Prote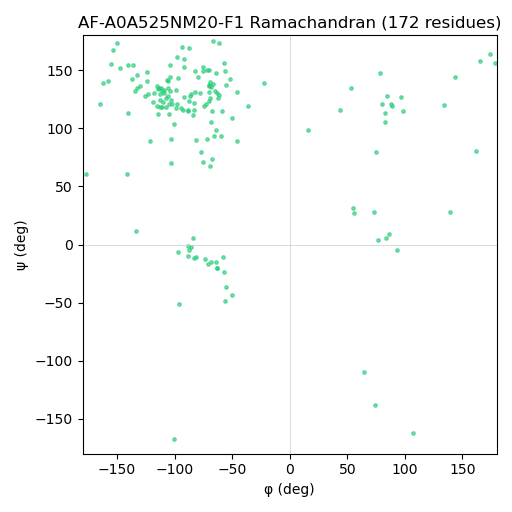in AF-A0A525NM20-F1 (afdb_monomer)

Foldseek 3Di:
DFKKKKWKADPVGDIDIDIHDPPDAEAEAEDDAPIEMEIQDDPQQWDWWFDDPQWIWTQGPVGHIYIYPNQQPPDHHHYWYWYAAQQKIWTWDWDDDPDRTTDTDTHDIDGDDPPDPCNVRYDNHGRPDPPPPPDDPPDDDDDDPPDDDDDDDDDDDDDDDDDDDDDDDDDDDD

Radius of gyration: 29.16 Å; Cα contacts (8 Å, |Δi|>4): 298; chains: 1; bounding box: 98×43×46 Å

Sequence (174 aa):
METIDFVVRDQAGALQRGTVLDGVEGQIIQAQSGQEISLNLRQTDFLSQQRAGSDLLLTLADGRVITIENYFNQSGTPNRLFISSDGYLNEVAFVEADGDNLFAQYGPTEQWGKWSPSDDLIYLGRSDAIMPPGGAITGGDDEVSMLAAPLLGGMVGGGGAATVAAAAAVGGGC

Secondary structure (DSSP, 8-state):
---EEEEEE-TT--EEEEEE-TT-SSEEEE--TT-EEEEE--GGGEEEEEEETTEEEEEETTS-EEEEETTT-SSSSPPEEEEEETTEEEEEEEEE-STTEEEEEE---EE--TT-TTGGG--SS-------TT----------------------------------------

pLDDT: mean 71.49, std 19.54, range [33.94, 93.94]

Solvent-accessible surface area (backbone atoms only — not comparable to full-atom values): 10822 Å² total; per-residue (Å²): 136,73,42,34,40,35,38,40,32,44,83,88,67,52,77,46,74,52,68,48,61,72,93,56,83,62,46,77,43,87,46,60,72,36,24,42,37,20,34,56,42,54,80,81,45,54,63,48,38,34,54,57,89,42,22,37,38,37,32,31,65,87,70,48,39,41,34,31,38,42,36,60,33,97,66,78,50,59,43,45,43,34,32,5,45,73,34,32,29,26,43,50,45,76,42,86,46,81,78,53,33,37,44,80,41,74,47,75,73,45,65,78,50,103,79,47,91,61,51,91,51,45,30,71,52,77,53,77,79,81,72,73,94,75,82,70,85,77,82,77,76,93,74,80,82,79,73,88,80,88,73,92,76,83,86,84,81,81,87,79,90,78,90,84,88,85,80,91,80,90,82,83,88,134

Structure (mmCIF, N/CA/C/O backbone):
data_AF-A0A525NM20-F1
#
_entry.id   AF-A0A525NM20-F1
#
loop_
_atom_site.group_PDB
_atom_site.id
_atom_site.type_symbol
_atom_site.label_atom_id
_atom_site.label_alt_id
_atom_site.label_comp_id
_atom_site.label_asym_id
_atom_site.label_entity_id
_atom_site.label_seq_id
_atom_site.pdbx_PDB_ins_code
_atom_site.Cartn_x
_atom_site.Cartn_y
_atom_site.Cartn_z
_atom_site.occupancy
_atom_site.B_iso_or_equiv
_atom_site.auth_seq_id
_atom_site.auth_comp_id
_atom_site.auth_asym_id
_atom_site.auth_atom_id
_atom_site.pdbx_PDB_model_num
ATOM 1 N N . MET A 1 1 ? 7.801 -12.274 16.071 1.00 57.19 1 MET A N 1
ATOM 2 C CA . MET A 1 1 ? 6.905 -11.932 14.949 1.00 57.19 1 MET A CA 1
ATOM 3 C C . MET A 1 1 ? 7.740 -11.226 13.895 1.00 57.19 1 MET A C 1
ATOM 5 O O . MET A 1 1 ? 8.882 -10.887 14.188 1.00 57.19 1 MET A O 1
ATOM 9 N N . GLU A 1 2 ? 7.239 -11.129 12.668 1.00 70.31 2 GLU A N 1
ATOM 10 C CA . GLU A 1 2 ? 8.025 -10.713 11.503 1.00 70.31 2 GLU A CA 1
ATOM 11 C C . GLU A 1 2 ? 7.785 -9.229 11.190 1.00 70.31 2 GLU A C 1
ATOM 13 O O . GLU A 1 2 ? 6.647 -8.744 11.183 1.00 70.31 2 GLU A O 1
ATOM 18 N N . THR A 1 3 ? 8.873 -8.503 10.960 1.00 80.44 3 THR A N 1
ATOM 19 C CA . THR A 1 3 ? 8.872 -7.161 10.369 1.00 80.44 3 THR A CA 1
ATOM 20 C C . THR A 1 3 ? 8.176 -7.178 9.010 1.00 80.44 3 THR A C 1
ATOM 22 O O . THR A 1 3 ? 8.201 -8.194 8.329 1.00 80.44 3 THR A O 1
ATOM 25 N N . ILE A 1 4 ? 7.538 -6.082 8.601 1.00 85.06 4 ILE A N 1
ATOM 26 C CA . ILE A 1 4 ? 6.959 -5.980 7.249 1.00 85.06 4 ILE A CA 1
ATOM 27 C C . ILE A 1 4 ? 7.769 -4.970 6.466 1.00 85.06 4 ILE A C 1
ATOM 29 O O . ILE A 1 4 ? 7.792 -3.799 6.832 1.00 85.06 4 ILE A O 1
ATOM 33 N N . ASP A 1 5 ? 8.394 -5.389 5.380 1.00 88.12 5 ASP A N 1
ATOM 34 C CA . ASP A 1 5 ? 9.031 -4.446 4.472 1.00 88.12 5 ASP A CA 1
ATOM 35 C C . ASP A 1 5 ? 8.000 -3.785 3.555 1.00 88.12 5 ASP A C 1
ATOM 37 O O . ASP A 1 5 ? 7.021 -4.401 3.126 1.00 88.12 5 ASP A O 1
ATOM 41 N N . PHE A 1 6 ? 8.221 -2.510 3.258 1.00 89.62 6 PHE A N 1
ATOM 42 C CA . PHE A 1 6 ? 7.438 -1.773 2.281 1.00 89.62 6 PHE A CA 1
ATOM 43 C C . PHE A 1 6 ? 8.326 -0.922 1.384 1.00 89.62 6 PHE A C 1
ATOM 45 O O . PHE A 1 6 ? 9.431 -0.506 1.752 1.00 89.62 6 PHE A O 1
ATOM 52 N N . VAL A 1 7 ? 7.819 -0.647 0.190 1.00 89.44 7 VAL A N 1
ATOM 53 C CA . VAL A 1 7 ? 8.435 0.259 -0.768 1.00 89.44 7 VAL A CA 1
ATOM 54 C C . VAL A 1 7 ? 7.379 1.207 -1.312 1.00 89.44 7 VAL A C 1
ATOM 56 O O . VAL A 1 7 ? 6.270 0.804 -1.650 1.00 89.44 7 VAL A O 1
ATOM 59 N N . VAL A 1 8 ? 7.730 2.483 -1.376 1.00 90.19 8 VAL A N 1
ATOM 60 C CA . VAL A 1 8 ? 6.952 3.534 -2.020 1.00 90.19 8 VAL A CA 1
ATOM 61 C C . VAL A 1 8 ? 7.746 4.001 -3.223 1.00 90.19 8 VAL A C 1
ATOM 63 O O . VAL A 1 8 ? 8.911 4.381 -3.101 1.00 90.19 8 VAL A O 1
ATOM 66 N N . ARG A 1 9 ? 7.120 3.954 -4.391 1.00 88.50 9 ARG A N 1
ATOM 67 C CA . ARG A 1 9 ? 7.681 4.442 -5.640 1.00 88.50 9 ARG A CA 1
ATOM 68 C C . ARG A 1 9 ? 6.928 5.681 -6.089 1.00 88.50 9 ARG A C 1
ATOM 70 O O . ARG A 1 9 ? 5.697 5.689 -6.129 1.00 88.50 9 ARG A O 1
ATOM 77 N N . ASP A 1 10 ? 7.671 6.717 -6.455 1.00 86.56 10 ASP A N 1
ATOM 78 C CA . ASP A 1 10 ? 7.092 7.902 -7.075 1.00 86.56 10 ASP A CA 1
ATOM 79 C C . ASP A 1 10 ? 6.969 7.781 -8.605 1.00 86.56 10 ASP A C 1
ATOM 81 O O . ASP A 1 10 ? 7.525 6.891 -9.252 1.00 86.56 10 ASP A O 1
ATOM 85 N N . GLN A 1 11 ? 6.253 8.732 -9.201 1.00 79.69 11 GLN A N 1
ATOM 86 C CA . GLN A 1 11 ? 6.069 8.827 -10.652 1.00 79.69 11 GLN A CA 1
ATOM 87 C C . GLN A 1 11 ? 7.373 9.064 -11.443 1.00 79.69 11 GLN A C 1
ATOM 89 O O . GLN A 1 11 ? 7.411 8.810 -12.646 1.00 79.69 11 GLN A O 1
ATOM 94 N N . ALA A 1 12 ? 8.431 9.559 -10.792 1.00 82.81 12 ALA A N 1
ATOM 95 C CA . ALA A 1 12 ? 9.755 9.749 -11.382 1.00 82.81 12 ALA A CA 1
ATOM 96 C C . ALA A 1 12 ? 10.633 8.484 -11.272 1.00 82.81 12 ALA A C 1
ATOM 98 O O . ALA A 1 12 ? 11.728 8.448 -11.834 1.00 82.81 12 ALA A O 1
ATOM 99 N N . GLY A 1 13 ? 10.150 7.437 -10.592 1.00 78.31 13 GLY A N 1
ATOM 100 C CA . GLY A 1 13 ? 10.860 6.185 -10.357 1.00 78.31 13 GLY A CA 1
ATOM 101 C C . GLY A 1 13 ? 11.767 6.186 -9.127 1.00 78.31 13 GLY A C 1
ATOM 102 O O . GLY A 1 13 ? 12.526 5.235 -8.955 1.00 78.31 13 GLY A O 1
ATOM 103 N N . ALA A 1 14 ? 11.714 7.207 -8.269 1.00 82.56 14 ALA A N 1
ATOM 104 C CA . ALA A 1 14 ? 12.430 7.184 -7.002 1.00 82.56 14 ALA A CA 1
ATOM 105 C C . ALA A 1 14 ? 11.777 6.178 -6.047 1.00 82.56 14 ALA A C 1
ATOM 107 O O . ALA A 1 14 ? 10.552 6.118 -5.929 1.00 82.56 14 ALA A O 1
ATOM 108 N N . LEU A 1 15 ? 12.611 5.399 -5.357 1.00 86.62 15 LEU A N 1
ATOM 109 C CA . LEU A 1 15 ? 12.183 4.363 -4.422 1.00 86.62 15 LEU A CA 1
ATOM 110 C C . LEU A 1 15 ? 12.493 4.789 -2.989 1.00 86.62 15 LEU A C 1
ATOM 112 O O . LEU A 1 15 ? 13.626 5.141 -2.662 1.00 86.62 15 LEU A O 1
ATOM 116 N N . GLN A 1 16 ? 11.500 4.680 -2.119 1.00 85.94 16 GLN A N 1
ATOM 117 C CA . GLN A 1 16 ? 11.634 4.828 -0.677 1.00 85.94 16 GLN A CA 1
ATOM 118 C C . GLN A 1 16 ? 11.301 3.490 -0.035 1.00 85.94 16 GLN A C 1
ATOM 120 O O . GLN A 1 16 ? 10.198 2.982 -0.198 1.00 85.94 16 GLN A O 1
ATOM 125 N N . ARG A 1 17 ? 12.258 2.897 0.676 1.00 86.25 17 ARG A N 1
ATOM 126 C CA . ARG A 1 17 ? 12.066 1.621 1.372 1.00 86.25 17 ARG A CA 1
ATOM 127 C C . ARG A 1 17 ? 11.971 1.870 2.865 1.00 86.25 17 ARG A C 1
ATOM 129 O O . ARG A 1 17 ? 12.695 2.710 3.399 1.00 86.25 17 ARG A O 1
ATOM 136 N N . GLY A 1 18 ? 11.102 1.128 3.527 1.00 84.75 18 GLY A N 1
ATOM 137 C CA . GLY A 1 18 ? 10.969 1.159 4.971 1.00 84.75 18 GLY A CA 1
ATOM 138 C C . GLY A 1 18 ? 10.519 -0.186 5.509 1.00 84.75 18 GLY A C 1
ATOM 139 O O . GLY A 1 18 ? 10.197 -1.103 4.756 1.00 84.75 18 GLY A O 1
ATOM 140 N N . THR A 1 19 ? 10.499 -0.284 6.831 1.00 84.62 19 THR A N 1
ATOM 141 C CA . THR A 1 19 ? 10.103 -1.502 7.528 1.00 84.62 19 THR A CA 1
ATOM 142 C C . THR A 1 19 ? 9.144 -1.135 8.651 1.00 84.62 19 THR A C 1
ATOM 144 O O . THR A 1 19 ? 9.401 -0.220 9.434 1.00 84.62 19 THR A O 1
ATOM 147 N N . VAL A 1 20 ? 8.031 -1.855 8.731 1.00 81.19 20 VAL A N 1
ATOM 148 C CA . VAL A 1 20 ? 7.076 -1.809 9.834 1.00 81.19 20 VAL A CA 1
ATOM 149 C C . VAL A 1 20 ? 7.574 -2.745 10.924 1.00 81.19 20 VAL A C 1
ATOM 151 O O . VAL A 1 20 ? 7.608 -3.969 10.747 1.00 81.19 20 VAL A O 1
ATOM 154 N N . LEU A 1 21 ? 7.983 -2.159 12.046 1.00 76.19 21 LEU A N 1
ATOM 155 C CA . LEU A 1 21 ? 8.498 -2.897 13.193 1.00 76.19 21 LEU A CA 1
ATOM 156 C C . LEU A 1 21 ? 7.368 -3.576 13.974 1.00 76.19 21 LEU A C 1
ATOM 158 O O . LEU A 1 21 ? 6.235 -3.097 14.037 1.00 76.19 21 LEU A O 1
ATOM 162 N N . ASP A 1 22 ? 7.700 -4.712 14.576 1.00 67.69 22 ASP A N 1
ATOM 163 C CA . ASP A 1 22 ? 6.821 -5.415 15.506 1.00 67.69 22 ASP A CA 1
ATOM 164 C C . ASP A 1 22 ? 6.672 -4.618 16.815 1.00 67.69 22 ASP A C 1
ATOM 166 O O . ASP A 1 22 ? 7.639 -4.037 17.309 1.00 67.69 22 ASP A O 1
ATOM 170 N N . GLY A 1 23 ? 5.460 -4.572 17.376 1.00 64.00 23 GLY A N 1
ATOM 171 C CA . GLY A 1 23 ? 5.175 -3.864 18.632 1.00 64.00 23 GLY A CA 1
ATOM 172 C C . GLY A 1 23 ? 5.072 -2.333 18.543 1.00 64.00 23 GLY A C 1
ATOM 173 O O . GLY A 1 23 ? 4.885 -1.688 19.574 1.00 64.00 23 GLY A O 1
ATOM 174 N N . VAL A 1 24 ? 5.165 -1.742 17.347 1.00 64.00 24 VAL A N 1
ATOM 175 C CA . VAL A 1 24 ? 4.836 -0.325 17.127 1.00 64.00 24 VAL A CA 1
ATOM 176 C C . VAL A 1 24 ? 3.345 -0.210 16.817 1.00 64.00 24 VAL A C 1
ATOM 178 O O . VAL A 1 24 ? 2.868 -0.711 15.798 1.00 64.00 24 VAL A O 1
ATOM 181 N N . GLU A 1 25 ? 2.599 0.442 17.706 1.00 62.91 25 GLU A N 1
ATOM 182 C CA . GLU A 1 25 ? 1.190 0.757 17.471 1.00 62.91 25 GLU A CA 1
ATOM 183 C C . GLU A 1 25 ? 1.080 1.904 16.457 1.00 62.91 25 GLU A C 1
ATOM 185 O O . GLU A 1 25 ? 1.567 3.004 16.705 1.00 62.91 25 GLU A O 1
ATOM 190 N N . GLY A 1 26 ? 0.426 1.646 15.321 1.00 65.81 26 GLY A N 1
ATOM 191 C CA . GLY A 1 26 ? 0.117 2.669 14.319 1.00 65.81 26 GLY A CA 1
ATOM 192 C C . GLY A 1 26 ? 1.324 3.095 13.484 1.00 65.81 26 GLY A C 1
ATOM 193 O O . GLY A 1 26 ? 1.904 4.158 13.699 1.00 65.81 26 GLY A O 1
ATOM 194 N N . GLN A 1 27 ? 1.677 2.290 12.481 1.00 84.06 27 GLN A N 1
ATOM 195 C CA . GLN A 1 27 ? 2.678 2.685 11.492 1.00 84.06 27 GLN A CA 1
ATOM 196 C C . GLN A 1 27 ? 2.061 3.650 10.483 1.00 84.06 27 GLN A C 1
ATOM 198 O O . GLN A 1 27 ? 1.032 3.342 9.887 1.00 84.06 27 GLN A O 1
ATOM 203 N N . ILE A 1 28 ? 2.732 4.772 10.235 1.00 88.31 28 ILE A N 1
ATOM 204 C CA . ILE A 1 28 ? 2.310 5.760 9.243 1.00 88.31 28 ILE A CA 1
ATOM 205 C C . ILE A 1 28 ? 3.216 5.668 8.012 1.00 88.31 28 ILE A C 1
ATOM 207 O O . ILE A 1 28 ? 4.442 5.722 8.124 1.00 88.31 28 ILE A O 1
ATOM 211 N N . ILE A 1 29 ? 2.604 5.533 6.837 1.00 87.94 29 ILE A N 1
ATOM 212 C CA . ILE A 1 29 ? 3.250 5.633 5.528 1.00 87.94 29 ILE A CA 1
ATOM 213 C C . ILE A 1 29 ? 2.705 6.893 4.860 1.00 87.94 29 ILE A C 1
ATOM 215 O O . ILE A 1 29 ? 1.505 7.001 4.616 1.00 87.94 29 ILE A O 1
ATOM 219 N N . GLN A 1 30 ? 3.581 7.849 4.565 1.00 87.12 30 GLN A N 1
ATOM 220 C CA . GLN A 1 30 ? 3.176 9.083 3.898 1.00 87.12 30 GLN A CA 1
ATOM 221 C C . GLN A 1 30 ? 3.110 8.858 2.392 1.00 87.12 30 GLN A C 1
ATOM 223 O O . GLN A 1 30 ? 4.145 8.604 1.777 1.00 87.12 30 GLN A O 1
ATOM 228 N N . ALA A 1 31 ? 1.916 8.967 1.804 1.00 85.88 31 ALA A N 1
ATOM 229 C CA . ALA A 1 31 ? 1.749 8.896 0.359 1.00 85.88 31 ALA A CA 1
ATOM 230 C C . ALA A 1 31 ? 1.510 10.287 -0.254 1.00 85.88 31 ALA A C 1
ATOM 232 O O . ALA A 1 31 ? 0.668 11.078 0.176 1.00 85.88 31 ALA A O 1
ATOM 233 N N . GLN A 1 32 ? 2.253 10.581 -1.312 1.00 84.88 32 GLN A N 1
ATOM 234 C CA . GLN A 1 32 ? 2.054 11.721 -2.204 1.00 84.88 32 GLN A CA 1
ATOM 235 C C . GLN A 1 32 ? 1.198 11.294 -3.404 1.00 84.88 32 GLN A C 1
ATOM 237 O O . GLN A 1 32 ? 0.948 10.110 -3.590 1.00 84.88 32 GLN A O 1
ATOM 242 N N . SER A 1 33 ? 0.738 12.239 -4.228 1.00 85.25 33 SER A N 1
ATOM 243 C CA . SER A 1 33 ? -0.141 11.910 -5.360 1.00 85.25 33 SER A CA 1
ATOM 244 C C . SER A 1 33 ? 0.561 11.107 -6.460 1.00 85.25 33 SER A C 1
ATOM 246 O O . SER A 1 33 ? 1.663 11.453 -6.894 1.00 85.25 33 SER A O 1
ATOM 248 N N . GLY A 1 34 ? -0.124 10.066 -6.944 1.00 83.56 34 GLY A N 1
ATOM 249 C CA . GLY A 1 34 ? 0.327 9.207 -8.037 1.00 83.56 34 GLY A CA 1
ATOM 250 C C . GLY A 1 34 ? 1.458 8.254 -7.656 1.00 83.56 34 GLY A C 1
ATOM 251 O O . GLY A 1 34 ? 2.273 7.924 -8.514 1.00 83.56 34 GLY A O 1
ATOM 252 N N . GLN A 1 35 ? 1.542 7.857 -6.386 1.00 89.50 35 GLN A N 1
ATOM 253 C CA . GLN A 1 35 ? 2.541 6.909 -5.904 1.00 89.50 35 GLN A CA 1
ATOM 254 C C . GLN A 1 35 ? 2.042 5.464 -5.934 1.00 89.50 35 GLN A C 1
ATOM 256 O O . GLN A 1 35 ? 0.847 5.177 -5.805 1.00 89.50 35 GLN A O 1
ATOM 261 N N . GLU A 1 36 ? 2.998 4.552 -6.064 1.00 90.19 36 GLU A N 1
ATOM 262 C CA . GLU A 1 36 ? 2.794 3.111 -5.983 1.00 90.19 36 GLU A CA 1
ATOM 263 C C . GLU A 1 36 ? 3.389 2.615 -4.665 1.00 90.19 36 GLU A C 1
ATOM 265 O O . GLU A 1 36 ? 4.585 2.764 -4.419 1.00 90.19 36 GLU A O 1
ATOM 270 N N . ILE A 1 37 ? 2.555 2.047 -3.796 1.00 91.38 37 ILE A N 1
ATOM 271 C CA . ILE A 1 37 ? 2.976 1.490 -2.509 1.00 91.38 37 ILE A CA 1
ATOM 272 C C . ILE A 1 37 ? 2.903 -0.026 -2.603 1.00 91.38 37 ILE A C 1
ATOM 274 O O . ILE A 1 37 ? 1.844 -0.555 -2.919 1.00 91.38 37 ILE A O 1
ATOM 278 N N . SER A 1 38 ? 3.990 -0.727 -2.296 1.00 91.12 38 SER A N 1
ATOM 279 C CA . SER A 1 38 ? 4.015 -2.186 -2.202 1.00 91.12 38 SER A CA 1
ATOM 280 C C . SER A 1 38 ? 4.377 -2.630 -0.791 1.00 91.12 38 SER A C 1
ATOM 282 O O . SER A 1 38 ? 5.345 -2.138 -0.209 1.00 91.12 38 SER A O 1
ATOM 284 N N . LEU A 1 39 ? 3.583 -3.546 -0.240 1.00 90.94 39 LEU A N 1
ATOM 285 C CA . LEU A 1 39 ? 3.775 -4.127 1.088 1.00 90.94 39 LEU A CA 1
ATOM 286 C C . LEU A 1 39 ? 4.158 -5.603 0.952 1.00 90.94 39 LEU A C 1
ATOM 288 O O . LEU A 1 39 ? 3.494 -6.336 0.214 1.00 90.94 39 LEU A O 1
ATOM 292 N N . ASN A 1 40 ? 5.170 -6.056 1.698 1.00 89.94 40 ASN A N 1
ATOM 293 C CA . ASN A 1 40 ? 5.546 -7.470 1.766 1.00 89.94 40 ASN A CA 1
ATOM 294 C C . ASN A 1 40 ? 4.552 -8.264 2.628 1.00 89.94 40 ASN A C 1
ATOM 296 O O . ASN A 1 40 ? 4.836 -8.618 3.773 1.00 89.94 40 ASN A O 1
ATOM 300 N N . LEU A 1 41 ? 3.343 -8.457 2.104 1.00 89.25 41 LEU A N 1
ATOM 301 C CA . LEU A 1 41 ? 2.206 -9.063 2.789 1.00 89.25 41 LEU A CA 1
ATOM 302 C C . LEU A 1 41 ? 1.433 -9.982 1.847 1.00 89.25 41 LEU A C 1
ATOM 304 O O . LEU A 1 41 ? 1.390 -9.776 0.633 1.00 89.25 41 LEU A O 1
ATOM 308 N N . ARG A 1 42 ? 0.744 -10.967 2.424 1.00 88.44 42 ARG A N 1
ATOM 309 C CA . ARG A 1 42 ? -0.203 -11.829 1.714 1.00 88.44 42 ARG A CA 1
ATOM 310 C C . ARG A 1 42 ? -1.629 -11.335 1.913 1.00 88.44 42 ARG A C 1
ATOM 312 O O . ARG A 1 42 ? -1.951 -10.661 2.885 1.00 88.44 42 ARG A O 1
ATOM 319 N N . GLN A 1 43 ? -2.528 -11.771 1.031 1.00 87.19 43 GLN A N 1
ATOM 320 C CA . GLN A 1 43 ? -3.968 -11.493 1.148 1.00 87.19 43 GLN A CA 1
ATOM 321 C C . GLN A 1 43 ? -4.537 -11.942 2.503 1.00 87.19 43 GLN A C 1
ATOM 323 O O . GLN A 1 43 ? -5.379 -11.265 3.080 1.00 87.19 43 GLN A O 1
ATOM 328 N N . THR A 1 44 ? -4.040 -13.063 3.034 1.00 87.44 44 THR A N 1
ATOM 329 C CA . THR A 1 44 ? -4.465 -13.630 4.322 1.00 87.44 44 THR A CA 1
ATOM 330 C C . THR A 1 44 ? -4.019 -12.825 5.536 1.00 87.44 44 THR A C 1
ATOM 332 O O . THR A 1 44 ? -4.556 -13.039 6.619 1.00 87.44 44 THR A O 1
ATOM 335 N N . ASP A 1 45 ? -3.039 -11.934 5.375 1.00 88.88 45 ASP A N 1
ATOM 336 C CA . ASP A 1 45 ? -2.513 -11.124 6.475 1.00 88.88 45 ASP A CA 1
ATOM 337 C C . ASP A 1 45 ? -3.375 -9.879 6.720 1.00 88.88 45 ASP A C 1
ATOM 339 O O . ASP A 1 45 ? -3.233 -9.222 7.748 1.00 88.88 45 ASP A O 1
ATOM 343 N N . PHE A 1 46 ? -4.303 -9.567 5.812 1.00 88.12 46 PHE A N 1
ATOM 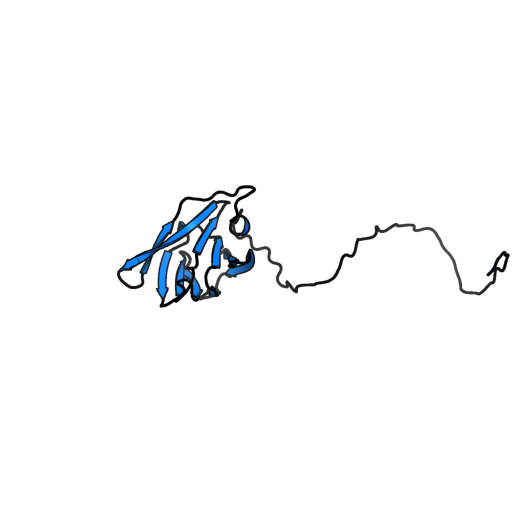344 C CA . PHE A 1 46 ? -5.249 -8.472 5.970 1.00 88.12 46 PHE A CA 1
ATOM 345 C C . PHE A 1 46 ? -6.497 -8.915 6.733 1.00 88.12 46 PHE A C 1
ATOM 347 O O . PHE A 1 46 ? -7.174 -9.865 6.347 1.00 88.12 46 PHE A O 1
ATOM 354 N N . LEU A 1 47 ? -6.836 -8.172 7.787 1.00 90.75 47 LEU A N 1
ATOM 355 C CA . LEU A 1 47 ? -8.047 -8.386 8.575 1.00 90.75 47 LEU A CA 1
ATOM 356 C C . LEU A 1 47 ? -9.190 -7.476 8.121 1.00 90.75 47 LEU A C 1
ATOM 358 O O . LEU A 1 47 ? -10.296 -7.949 7.872 1.00 90.75 47 LEU A O 1
ATOM 362 N N . SER A 1 48 ? -8.932 -6.172 8.013 1.00 91.31 48 SER A N 1
ATOM 363 C CA . SER A 1 48 ? -9.928 -5.185 7.588 1.00 91.31 48 SER A CA 1
ATOM 364 C C . SER A 1 48 ? -9.277 -3.956 6.974 1.00 91.31 48 SER A C 1
ATOM 366 O O . SER A 1 48 ? -8.123 -3.640 7.267 1.00 91.31 48 SER A O 1
ATOM 368 N N . GLN A 1 49 ? -10.022 -3.255 6.122 1.00 93.62 49 GLN A N 1
ATOM 369 C CA . GLN A 1 49 ? -9.589 -2.002 5.514 1.00 93.62 49 GLN A CA 1
ATOM 370 C C . GLN A 1 49 ? -10.682 -0.959 5.692 1.00 93.62 49 GLN A C 1
ATOM 372 O O . GLN A 1 49 ? -11.864 -1.254 5.513 1.00 93.62 49 GLN A O 1
ATOM 377 N N . GLN A 1 50 ? -10.283 0.254 6.056 1.00 93.94 50 GLN A N 1
ATOM 378 C CA . GLN A 1 50 ? -11.203 1.350 6.311 1.00 93.94 50 GLN A CA 1
ATOM 379 C C . GLN A 1 50 ? -10.665 2.636 5.696 1.00 93.94 50 GLN A C 1
ATOM 381 O O . GLN A 1 50 ? -9.464 2.911 5.728 1.00 93.94 50 GLN A O 1
ATOM 386 N N . ARG A 1 51 ? -11.566 3.450 5.162 1.00 92.38 51 ARG A N 1
ATOM 387 C CA . ARG A 1 51 ? -11.268 4.815 4.755 1.00 92.38 51 ARG A CA 1
ATOM 388 C C . ARG A 1 51 ? -11.418 5.749 5.953 1.00 92.38 51 ARG A C 1
ATOM 390 O O . ARG A 1 51 ? -12.444 5.744 6.619 1.00 92.38 51 ARG A O 1
ATOM 397 N N . ALA A 1 52 ? -10.420 6.583 6.219 1.00 91.31 52 ALA A N 1
ATOM 398 C CA . ALA A 1 52 ? -10.527 7.672 7.188 1.00 91.31 52 ALA A CA 1
ATOM 399 C C . ALA A 1 52 ? -10.247 8.998 6.475 1.00 91.31 52 ALA A C 1
ATOM 401 O O . ALA A 1 52 ? -9.109 9.443 6.359 1.00 91.31 52 ALA A O 1
ATOM 402 N N . GLY A 1 53 ? -11.294 9.620 5.927 1.00 90.19 53 GLY A N 1
ATOM 403 C CA . GLY A 1 53 ? -11.146 10.834 5.120 1.00 90.19 53 GLY A CA 1
ATOM 404 C C . GLY A 1 53 ? -10.355 10.587 3.827 1.00 90.19 53 GLY A C 1
ATOM 405 O O . GLY A 1 53 ? -10.862 9.957 2.892 1.00 90.19 53 GLY A O 1
ATOM 406 N N . SER A 1 54 ? -9.133 11.124 3.753 1.00 89.75 54 SER A N 1
ATOM 407 C CA . SER A 1 54 ? -8.179 10.909 2.649 1.00 89.75 54 SER A CA 1
ATOM 408 C C . SER A 1 54 ? -7.273 9.695 2.846 1.00 89.75 54 SER A C 1
ATOM 410 O O . SER A 1 54 ? -6.563 9.311 1.914 1.00 89.75 54 SER A O 1
ATOM 412 N N . ASP A 1 55 ? -7.298 9.098 4.033 1.00 92.25 55 ASP A N 1
ATOM 413 C CA . ASP A 1 55 ? -6.310 8.121 4.466 1.00 92.25 55 ASP A CA 1
ATOM 414 C C . ASP A 1 55 ? -6.890 6.709 4.395 1.00 92.25 55 ASP A C 1
ATOM 416 O O . ASP A 1 55 ? -8.107 6.501 4.474 1.00 92.25 55 ASP A O 1
ATOM 420 N N . LEU A 1 56 ? -6.006 5.731 4.237 1.00 92.31 56 LEU A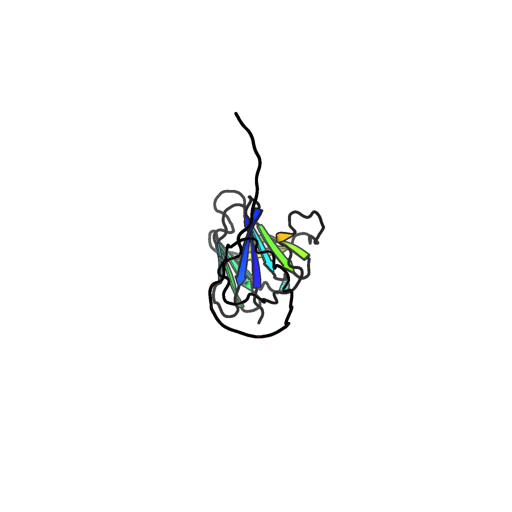 N 1
ATOM 421 C CA . LEU A 1 56 ? -6.348 4.315 4.231 1.00 92.31 56 LEU A CA 1
ATOM 422 C C . LEU A 1 56 ? -5.798 3.661 5.494 1.00 92.31 56 LEU A C 1
ATOM 424 O O . LEU A 1 56 ? -4.594 3.689 5.735 1.00 92.31 56 LEU A O 1
ATOM 428 N N . LEU A 1 57 ? -6.677 3.046 6.278 1.00 93.00 57 LEU A N 1
ATOM 429 C CA . LEU A 1 57 ? -6.313 2.262 7.451 1.00 93.00 57 LEU A CA 1
ATOM 430 C C . LEU A 1 57 ? -6.406 0.782 7.094 1.00 93.00 57 LEU A C 1
ATOM 432 O O . LEU A 1 57 ? -7.452 0.296 6.665 1.00 93.00 57 LEU A O 1
ATOM 436 N N . LEU A 1 58 ? -5.306 0.069 7.296 1.00 92.38 58 LEU A N 1
ATOM 437 C CA . LEU A 1 58 ? -5.176 -1.363 7.068 1.00 92.38 58 LEU A CA 1
ATOM 438 C C . LEU A 1 58 ? -4.950 -2.038 8.415 1.00 92.38 58 LEU A C 1
ATOM 440 O O . LEU A 1 58 ? -3.905 -1.862 9.038 1.00 92.38 58 LEU A O 1
ATOM 444 N N . THR A 1 59 ? -5.926 -2.815 8.865 1.00 91.69 59 THR A N 1
ATOM 445 C CA . THR A 1 59 ? -5.775 -3.676 10.036 1.00 91.69 59 THR A CA 1
ATOM 446 C C . THR A 1 59 ? -5.302 -5.041 9.572 1.00 91.69 59 THR A C 1
ATOM 448 O O . THR A 1 59 ? -5.914 -5.659 8.695 1.00 91.69 59 THR A O 1
ATOM 451 N N . LEU A 1 60 ? -4.216 -5.514 10.164 1.00 89.88 60 LEU A N 1
ATOM 452 C CA . LEU A 1 60 ? -3.638 -6.816 9.878 1.00 89.88 60 LEU A CA 1
ATOM 453 C C . LEU A 1 60 ? -4.194 -7.886 10.823 1.00 89.88 60 LEU A C 1
ATOM 455 O O . LEU A 1 60 ? -4.693 -7.592 11.910 1.00 89.88 60 LEU A O 1
ATOM 459 N N . ALA A 1 61 ? -4.089 -9.149 10.415 1.00 89.00 61 ALA A N 1
ATOM 460 C CA . ALA A 1 61 ? -4.545 -10.306 11.185 1.00 89.00 61 ALA A CA 1
ATOM 461 C C . ALA A 1 61 ? -3.791 -10.487 12.515 1.00 89.00 61 ALA A C 1
ATOM 463 O O . ALA A 1 61 ? -4.296 -11.141 13.426 1.00 89.00 61 ALA A O 1
ATOM 464 N N . ASP A 1 62 ? -2.605 -9.891 12.642 1.00 83.31 62 ASP A N 1
ATOM 465 C CA . ASP A 1 62 ? -1.814 -9.864 13.875 1.00 83.31 62 ASP A CA 1
ATOM 466 C C . ASP A 1 62 ? -2.193 -8.719 14.836 1.00 83.31 62 ASP A C 1
ATOM 468 O O . ASP A 1 62 ? -1.652 -8.641 15.938 1.00 83.31 62 ASP A O 1
ATOM 472 N N . GLY A 1 63 ? -3.141 -7.858 14.449 1.00 86.06 63 GLY A N 1
ATOM 473 C CA . GLY A 1 63 ? -3.626 -6.732 15.245 1.00 86.06 63 GLY A CA 1
ATOM 474 C C . GLY A 1 63 ? -2.915 -5.403 14.984 1.00 86.06 63 GLY A C 1
ATOM 475 O O . GLY A 1 63 ? -3.344 -4.383 15.524 1.00 86.06 63 GLY A O 1
ATOM 476 N N . ARG A 1 64 ? -1.869 -5.364 14.148 1.00 86.19 64 ARG A N 1
ATOM 477 C CA . ARG A 1 64 ? -1.227 -4.102 13.756 1.00 86.19 64 ARG A CA 1
ATOM 478 C C . ARG A 1 64 ? -2.134 -3.280 12.847 1.00 86.19 64 ARG A C 1
ATOM 480 O O . ARG A 1 64 ? -2.914 -3.815 12.059 1.00 86.19 64 ARG A O 1
ATOM 487 N N . VAL A 1 65 ? -1.981 -1.961 12.929 1.00 90.00 65 VAL A N 1
ATOM 488 C CA . VAL A 1 65 ? -2.657 -1.006 12.047 1.00 90.00 65 VAL A CA 1
ATOM 489 C C . VAL A 1 65 ? -1.607 -0.225 11.269 1.00 90.00 65 VAL A C 1
ATOM 491 O O . VAL A 1 65 ? -0.730 0.407 11.862 1.00 90.00 65 VAL A O 1
ATOM 494 N N . ILE A 1 66 ? -1.701 -0.288 9.943 1.00 90.69 66 ILE A N 1
ATOM 495 C CA . ILE A 1 66 ? -0.910 0.517 9.013 1.00 90.69 66 ILE A CA 1
ATOM 496 C C . ILE A 1 66 ? -1.823 1.610 8.464 1.00 90.69 66 ILE A C 1
ATOM 498 O O . ILE A 1 66 ? -2.845 1.319 7.845 1.00 90.69 66 ILE A O 1
ATOM 502 N N . THR A 1 67 ? -1.440 2.861 8.672 1.00 92.75 67 THR A N 1
ATOM 503 C CA . THR A 1 67 ? -2.117 4.034 8.122 1.00 92.75 67 THR A CA 1
ATOM 504 C C . THR A 1 67 ? -1.315 4.552 6.940 1.00 92.75 67 THR A C 1
ATOM 506 O O . THR A 1 67 ? -0.151 4.920 7.087 1.00 92.75 67 THR A O 1
ATOM 509 N N . ILE A 1 68 ? -1.938 4.605 5.767 1.00 92.19 68 ILE A N 1
ATOM 510 C CA . ILE A 1 68 ? -1.378 5.258 4.588 1.00 92.19 68 ILE A CA 1
ATOM 511 C C . ILE A 1 68 ? -2.047 6.625 4.458 1.00 92.19 68 ILE A C 1
ATOM 513 O O . ILE A 1 68 ? -3.213 6.728 4.061 1.00 92.19 68 ILE A O 1
ATOM 517 N N . GLU A 1 69 ? -1.309 7.668 4.828 1.00 91.62 69 GLU A N 1
ATOM 518 C CA . GLU A 1 69 ? -1.784 9.048 4.754 1.00 91.62 69 GLU A CA 1
ATOM 519 C C . GLU A 1 69 ? -1.968 9.463 3.301 1.00 91.62 69 GLU A C 1
ATOM 521 O O . GLU A 1 69 ? -1.135 9.159 2.445 1.00 91.62 69 GLU A O 1
ATOM 526 N N . ASN A 1 70 ? -3.060 10.179 3.032 1.00 89.75 70 ASN A N 1
ATOM 527 C CA . ASN A 1 70 ? -3.386 10.722 1.719 1.00 89.75 70 ASN A CA 1
ATOM 528 C C . ASN A 1 70 ? -3.432 9.650 0.601 1.00 89.75 70 ASN A C 1
ATOM 530 O O . ASN A 1 70 ? -3.240 9.939 -0.580 1.00 89.75 70 ASN A O 1
ATOM 534 N N . TYR A 1 71 ? -3.740 8.395 0.950 1.00 89.94 71 TYR A N 1
ATOM 535 C CA . TYR A 1 71 ? -3.869 7.300 -0.014 1.00 89.94 71 TYR A CA 1
ATOM 536 C C . TYR A 1 71 ? -4.898 7.601 -1.111 1.00 89.94 71 TYR A C 1
ATOM 538 O O . TYR A 1 71 ? -4.611 7.458 -2.299 1.00 89.94 71 TYR A O 1
ATOM 546 N N . PHE A 1 72 ? -6.089 8.062 -0.726 1.00 87.44 72 PHE A N 1
ATOM 547 C CA . PHE A 1 72 ? -7.173 8.284 -1.679 1.00 87.44 72 PHE A CA 1
ATOM 548 C C . PHE A 1 72 ? -6.968 9.516 -2.555 1.00 87.44 72 PHE A C 1
ATOM 550 O O . PHE A 1 72 ? -7.685 9.625 -3.540 1.00 87.44 72 PHE A O 1
ATOM 557 N N . ASN A 1 73 ? -6.009 10.394 -2.218 1.00 82.12 73 ASN A N 1
ATOM 558 C CA . ASN A 1 73 ? -5.754 11.703 -2.829 1.00 82.12 73 ASN A CA 1
ATOM 559 C C . ASN A 1 73 ? -7.033 12.524 -3.082 1.00 82.12 73 ASN A C 1
ATOM 561 O O . ASN A 1 73 ? -7.845 12.225 -3.949 1.00 82.12 73 ASN A O 1
ATOM 565 N N . GLN A 1 74 ? -7.194 13.667 -2.416 1.00 68.38 74 GLN A N 1
ATOM 566 C CA . GLN A 1 74 ? -8.342 14.546 -2.705 1.00 68.38 74 GLN A CA 1
ATOM 567 C C . GLN A 1 74 ? -8.293 15.207 -4.097 1.00 68.38 74 GLN A C 1
ATOM 569 O O . GLN A 1 74 ? -9.307 15.730 -4.558 1.00 68.38 74 GLN A O 1
ATOM 574 N N . SER A 1 75 ? -7.138 15.194 -4.771 1.00 67.12 75 SER A N 1
ATOM 575 C CA . SER A 1 75 ? -6.950 15.720 -6.126 1.00 67.12 75 SER A CA 1
ATOM 576 C C . SER A 1 75 ? -5.718 15.090 -6.788 1.00 67.12 75 SER A C 1
ATOM 578 O O . SER A 1 75 ? -4.695 14.921 -6.128 1.00 67.12 75 SER A O 1
ATOM 580 N N . GLY A 1 76 ? -5.798 14.776 -8.086 1.00 69.00 76 GLY A N 1
ATOM 581 C CA . GLY A 1 76 ? -4.695 14.206 -8.873 1.00 69.00 76 GLY A CA 1
ATOM 582 C C . GLY A 1 76 ? -4.864 12.723 -9.216 1.00 69.00 76 GLY A C 1
ATOM 583 O O . GLY A 1 76 ? -5.970 12.185 -9.184 1.00 69.00 76 GLY A O 1
ATOM 584 N N . THR A 1 77 ? -3.761 12.071 -9.588 1.00 73.38 77 THR A N 1
ATOM 585 C CA . THR A 1 77 ? -3.732 10.630 -9.881 1.00 73.38 77 THR A CA 1
ATOM 586 C C . THR A 1 77 ? -3.905 9.844 -8.574 1.00 73.38 77 THR A C 1
ATOM 588 O O . THR A 1 77 ? -3.215 10.162 -7.597 1.00 73.38 77 THR A O 1
ATOM 591 N N . PRO A 1 78 ? -4.804 8.841 -8.515 1.00 75.69 78 PRO A N 1
ATOM 592 C CA . PRO A 1 78 ? -4.971 8.016 -7.322 1.00 75.69 78 PRO A CA 1
ATOM 593 C C . PRO A 1 78 ? -3.696 7.221 -7.031 1.00 75.69 78 PRO A C 1
ATOM 595 O O . PRO A 1 78 ? -2.976 6.833 -7.953 1.00 75.69 78 PRO A O 1
ATOM 598 N N . ASN A 1 79 ? -3.420 6.981 -5.749 1.00 88.31 79 ASN A N 1
ATOM 599 C CA . ASN A 1 79 ? -2.334 6.084 -5.369 1.00 88.31 79 ASN A CA 1
ATOM 600 C C . ASN A 1 79 ? -2.752 4.637 -5.600 1.00 88.31 79 ASN A C 1
ATOM 602 O O . ASN A 1 79 ? -3.936 4.299 -5.548 1.00 88.31 79 ASN A O 1
ATOM 606 N N . ARG A 1 80 ? -1.765 3.783 -5.847 1.00 90.19 80 ARG A N 1
ATOM 607 C CA . ARG A 1 80 ? -1.974 2.353 -6.077 1.00 90.19 80 ARG A CA 1
ATOM 608 C C . ARG A 1 80 ? -1.347 1.578 -4.935 1.00 90.19 80 ARG A C 1
ATOM 610 O O . ARG A 1 80 ? -0.230 1.885 -4.520 1.00 90.19 80 ARG A O 1
ATOM 617 N N . LEU A 1 81 ? -2.082 0.599 -4.417 1.00 90.88 81 LEU A N 1
ATOM 618 C CA . LEU A 1 81 ? -1.567 -0.317 -3.408 1.00 90.88 81 LEU A CA 1
ATOM 619 C C . LEU A 1 81 ? -1.294 -1.661 -4.065 1.00 90.88 81 LEU A C 1
ATOM 621 O O . LEU A 1 81 ? -2.133 -2.193 -4.785 1.00 90.88 81 LEU A O 1
ATOM 625 N N . PHE A 1 82 ? -0.142 -2.222 -3.754 1.00 91.00 82 PHE A N 1
ATOM 626 C CA . PHE A 1 82 ? 0.260 -3.550 -4.140 1.00 91.00 82 PHE A CA 1
ATOM 627 C C . PHE A 1 82 ? 0.620 -4.350 -2.902 1.00 91.00 82 PHE A C 1
ATOM 629 O O . PHE A 1 82 ? 1.112 -3.830 -1.898 1.00 91.00 82 PHE A O 1
ATOM 636 N N . ILE A 1 83 ? 0.374 -5.643 -2.999 1.00 89.94 83 ILE A N 1
ATOM 637 C CA . ILE A 1 83 ? 0.890 -6.620 -2.060 1.00 89.94 83 ILE A CA 1
ATOM 638 C C . ILE A 1 83 ? 1.833 -7.514 -2.838 1.00 89.94 83 ILE A C 1
ATOM 640 O O . ILE A 1 83 ? 1.528 -7.915 -3.967 1.00 89.94 83 ILE A O 1
ATOM 644 N N . SER A 1 84 ? 2.985 -7.813 -2.263 1.00 85.88 84 SER A N 1
ATOM 645 C CA . SER A 1 84 ? 3.853 -8.827 -2.828 1.00 85.88 84 SER A CA 1
ATOM 646 C C . SER A 1 84 ? 4.341 -9.804 -1.785 1.00 85.88 84 SER A C 1
ATOM 648 O O . SER A 1 84 ? 4.488 -9.500 -0.606 1.00 85.88 84 SER A O 1
ATOM 650 N N . SER A 1 85 ? 4.495 -11.041 -2.232 1.00 82.69 85 SER A N 1
ATOM 651 C CA . SER A 1 85 ? 4.980 -12.154 -1.431 1.00 82.69 85 SER A CA 1
ATOM 652 C C . SER A 1 85 ? 5.429 -13.263 -2.366 1.00 82.69 85 SER A C 1
ATOM 654 O O . SER A 1 85 ? 4.762 -13.552 -3.360 1.00 82.69 85 SER A O 1
ATOM 656 N N . ASP A 1 86 ? 6.549 -13.901 -2.033 1.00 77.44 86 ASP A N 1
ATOM 657 C CA . ASP A 1 86 ? 7.057 -15.084 -2.739 1.00 77.44 86 ASP A CA 1
ATOM 658 C C . ASP A 1 86 ? 7.249 -14.873 -4.262 1.00 77.44 86 ASP A C 1
ATOM 660 O O . ASP A 1 86 ? 7.090 -15.802 -5.055 1.00 77.44 86 ASP A O 1
ATOM 664 N N . GLY A 1 87 ? 7.580 -13.648 -4.689 1.00 74.31 87 GLY A N 1
ATOM 665 C CA . GLY A 1 87 ? 7.799 -13.288 -6.096 1.00 74.31 87 GLY A CA 1
ATOM 666 C C . GLY A 1 87 ? 6.534 -12.954 -6.895 1.00 74.31 87 GLY A C 1
ATOM 667 O O . GLY A 1 87 ? 6.614 -12.736 -8.108 1.00 74.31 87 GLY A O 1
ATOM 668 N N . TYR A 1 88 ? 5.381 -12.902 -6.230 1.00 78.81 88 TYR A N 1
ATOM 669 C CA . TYR A 1 88 ? 4.104 -12.502 -6.811 1.00 78.81 88 TYR A CA 1
ATOM 670 C C . TYR A 1 88 ? 3.738 -11.089 -6.382 1.00 78.81 88 TYR A C 1
ATOM 672 O O . TYR A 1 88 ? 3.995 -10.707 -5.242 1.00 78.81 88 TYR A O 1
ATOM 680 N N . LEU A 1 89 ? 3.116 -10.340 -7.286 1.00 83.62 89 LEU A N 1
ATOM 681 C CA . LEU A 1 89 ? 2.588 -9.003 -7.052 1.00 83.62 89 LEU A CA 1
ATOM 682 C C . LEU A 1 89 ? 1.098 -9.001 -7.379 1.00 83.62 89 LEU A C 1
ATOM 684 O O . LEU A 1 89 ? 0.687 -9.433 -8.455 1.00 83.62 89 LEU A O 1
ATOM 688 N N . ASN A 1 90 ? 0.280 -8.493 -6.470 1.00 86.94 90 ASN A N 1
ATOM 689 C CA . ASN A 1 90 ? -1.137 -8.273 -6.716 1.00 86.94 90 ASN A CA 1
ATOM 690 C C . ASN A 1 90 ? -1.468 -6.817 -6.419 1.00 86.94 90 ASN A C 1
ATOM 692 O O . ASN A 1 90 ? -1.186 -6.317 -5.331 1.00 86.94 90 ASN A O 1
ATOM 696 N N . GLU A 1 91 ? -2.106 -6.152 -7.376 1.00 88.50 91 GLU A N 1
ATOM 697 C CA . GLU A 1 91 ? -2.719 -4.853 -7.122 1.00 88.50 91 GLU A CA 1
ATOM 698 C C . GLU A 1 91 ? -3.940 -5.031 -6.217 1.00 88.50 91 GLU A C 1
ATOM 700 O O . GLU A 1 91 ? -4.740 -5.951 -6.403 1.00 88.50 91 GLU A O 1
ATOM 705 N N . VAL A 1 92 ? -4.077 -4.148 -5.235 1.00 90.31 92 VAL A N 1
ATOM 706 C CA . VAL A 1 92 ? -5.216 -4.092 -4.327 1.00 90.31 92 VAL A CA 1
ATOM 707 C C . VAL A 1 92 ? -6.082 -2.909 -4.731 1.00 90.31 92 VAL A C 1
ATOM 709 O O . VAL A 1 92 ? -5.689 -1.753 -4.582 1.00 90.31 92 VAL A O 1
ATOM 712 N N . ALA A 1 93 ? -7.273 -3.209 -5.234 1.00 88.81 93 ALA A N 1
ATOM 713 C CA . ALA A 1 93 ? -8.320 -2.231 -5.471 1.00 88.81 93 ALA A CA 1
ATOM 714 C C . ALA A 1 93 ? -9.293 -2.229 -4.289 1.00 88.81 93 ALA A C 1
ATOM 716 O O . ALA A 1 93 ? -9.604 -3.277 -3.729 1.00 88.81 93 ALA A O 1
ATOM 717 N N . PHE A 1 94 ? -9.807 -1.059 -3.922 1.00 89.38 94 PHE A N 1
ATOM 718 C CA . PHE A 1 94 ? -10.781 -0.929 -2.843 1.00 89.38 94 PHE A CA 1
ATOM 719 C C . PHE A 1 94 ? -12.153 -0.585 -3.397 1.00 89.38 94 PHE A C 1
ATOM 721 O O . PHE A 1 94 ? -12.290 0.322 -4.219 1.00 89.38 94 PHE A O 1
ATOM 728 N N . VAL A 1 95 ? -13.168 -1.299 -2.920 1.00 88.12 95 VAL A N 1
ATOM 729 C CA . VAL A 1 95 ? -14.572 -0.987 -3.188 1.00 88.12 95 VAL A CA 1
ATOM 730 C C . VAL A 1 95 ? -15.242 -0.589 -1.886 1.00 88.12 95 VAL A C 1
ATOM 732 O O . VAL A 1 95 ? -15.054 -1.248 -0.863 1.00 88.12 95 VAL A O 1
ATOM 735 N N . GLU A 1 96 ? -16.003 0.502 -1.927 1.00 86.56 96 GLU A N 1
ATOM 736 C CA . GLU A 1 96 ? -16.737 1.002 -0.767 1.00 86.56 96 GLU A CA 1
ATOM 737 C C . GLU A 1 96 ? -17.763 -0.042 -0.301 1.00 86.56 96 GLU A C 1
ATOM 739 O O . GLU A 1 96 ? -18.532 -0.589 -1.098 1.00 86.56 96 GLU A O 1
ATOM 744 N N . ALA A 1 97 ? -17.720 -0.350 0.994 1.00 86.69 97 ALA A N 1
ATOM 745 C CA . ALA A 1 97 ? -18.679 -1.199 1.683 1.00 86.69 97 ALA A CA 1
ATOM 746 C C . ALA A 1 97 ? -19.685 -0.331 2.459 1.00 86.69 97 ALA A C 1
ATOM 748 O O . ALA A 1 97 ? -19.754 0.884 2.286 1.00 86.69 97 ALA A O 1
ATOM 749 N N . ASP A 1 98 ? -20.470 -0.950 3.341 1.00 82.62 98 ASP A N 1
ATOM 750 C CA . ASP A 1 98 ? -21.297 -0.204 4.283 1.00 82.62 98 ASP A CA 1
ATOM 751 C C . ASP A 1 98 ? -20.433 0.650 5.232 1.00 82.62 98 ASP A C 1
ATOM 753 O O . ASP A 1 98 ? -19.543 0.148 5.925 1.00 82.62 98 ASP A O 1
ATOM 757 N N . GLY A 1 99 ? -20.737 1.949 5.292 1.00 85.06 99 GLY A N 1
ATOM 758 C CA . GLY A 1 99 ? -20.017 2.918 6.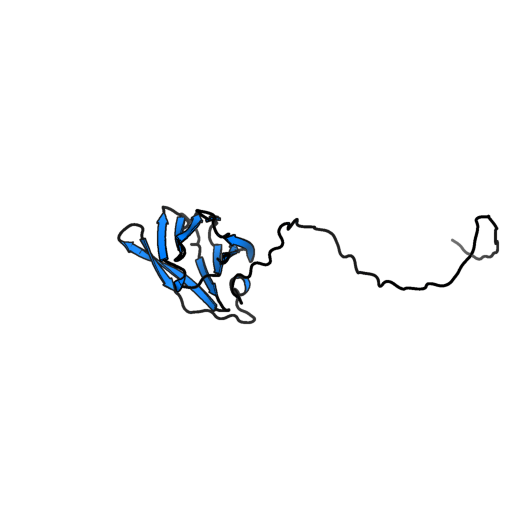118 1.00 85.06 99 GLY A CA 1
ATOM 759 C C . GLY A 1 99 ? -18.638 3.266 5.555 1.00 85.06 99 GLY A C 1
ATOM 760 O O . GLY A 1 99 ? -18.482 3.465 4.356 1.00 85.06 99 GLY A O 1
ATOM 761 N N . ASP A 1 100 ? -17.644 3.359 6.438 1.00 86.69 100 ASP A N 1
ATOM 762 C CA . ASP A 1 100 ? -16.254 3.676 6.080 1.00 86.69 100 ASP A CA 1
ATOM 763 C C . ASP A 1 100 ? -15.420 2.428 5.735 1.00 86.69 100 ASP A C 1
ATOM 765 O O . ASP A 1 100 ? -14.233 2.530 5.412 1.00 86.69 100 ASP A O 1
ATOM 769 N N . ASN A 1 101 ? -16.014 1.234 5.820 1.00 90.12 101 ASN A N 1
ATOM 770 C CA . ASN A 1 101 ? -15.323 -0.009 5.506 1.00 90.12 101 ASN A CA 1
ATOM 771 C C . ASN A 1 101 ? -15.079 -0.145 4.000 1.00 90.12 101 ASN A C 1
ATOM 773 O O . ASN A 1 101 ? -15.862 0.302 3.162 1.00 90.12 101 ASN A O 1
ATOM 777 N N . LEU A 1 102 ? -13.993 -0.829 3.660 1.00 91.38 102 LEU A N 1
ATOM 778 C CA . LEU A 1 102 ? -13.598 -1.112 2.291 1.00 91.38 102 LEU A CA 1
ATOM 779 C C . LEU A 1 102 ? -13.453 -2.617 2.109 1.00 91.38 102 LEU A C 1
ATOM 781 O O . LEU A 1 102 ? -12.914 -3.312 2.969 1.00 91.38 102 LEU A O 1
ATOM 785 N N . PHE A 1 103 ? -13.890 -3.111 0.957 1.00 88.19 103 PHE A N 1
ATOM 786 C CA . PHE A 1 103 ? -13.558 -4.453 0.507 1.00 88.19 103 PHE A CA 1
ATOM 787 C C . PHE A 1 103 ? -12.335 -4.395 -0.404 1.00 88.19 103 PHE A C 1
ATOM 789 O O . PHE A 1 103 ? -12.381 -3.784 -1.476 1.00 88.19 103 PHE A O 1
ATOM 796 N N . ALA A 1 104 ? -11.252 -5.051 0.012 1.00 89.19 104 ALA A N 1
ATOM 797 C CA . ALA A 1 104 ? -10.102 -5.297 -0.845 1.00 89.19 104 ALA A CA 1
ATOM 798 C C . ALA A 1 104 ? -10.455 -6.303 -1.952 1.00 89.19 104 ALA A C 1
ATOM 800 O O .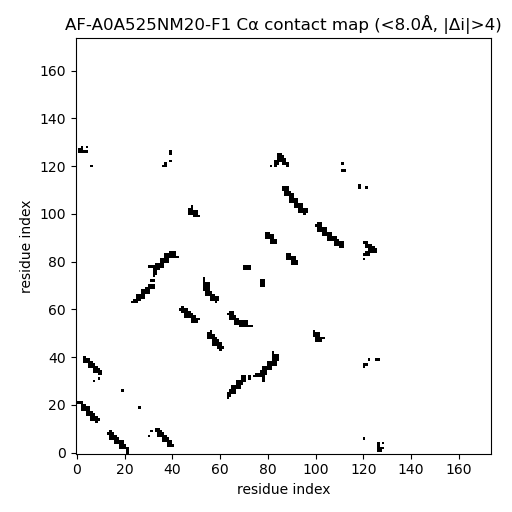 ALA A 1 104 ? -10.918 -7.416 -1.695 1.00 89.19 104 ALA A O 1
ATOM 801 N N . GLN A 1 105 ? -10.202 -5.910 -3.193 1.00 86.25 105 GLN A N 1
ATOM 802 C CA . GLN A 1 105 ? -10.231 -6.760 -4.371 1.00 86.25 105 GLN A CA 1
ATOM 803 C C . GLN A 1 105 ? -8.813 -6.896 -4.898 1.00 86.25 105 GLN A C 1
ATOM 805 O O . GLN A 1 105 ? -8.115 -5.906 -5.105 1.00 86.25 105 GLN A O 1
ATOM 810 N N . TYR A 1 106 ? -8.394 -8.130 -5.132 1.00 85.31 106 TYR A N 1
ATOM 811 C CA . TYR A 1 106 ? -7.054 -8.412 -5.615 1.00 85.31 106 TYR A CA 1
ATOM 812 C C . TYR A 1 106 ? -7.092 -8.603 -7.126 1.00 85.31 106 TYR A C 1
ATOM 814 O O . TYR A 1 106 ? -7.812 -9.461 -7.642 1.00 85.31 106 TYR A O 1
ATOM 822 N N . GLY A 1 107 ? -6.333 -7.765 -7.825 1.00 78.19 107 GLY A N 1
ATOM 823 C CA . GLY A 1 107 ? -6.147 -7.827 -9.264 1.00 78.19 107 GLY A CA 1
ATOM 824 C C . GLY A 1 107 ? -5.393 -9.086 -9.706 1.00 78.19 107 GLY A C 1
ATOM 825 O O . GLY A 1 107 ? -4.931 -9.876 -8.870 1.00 78.19 107 GLY A O 1
ATOM 826 N N . PRO A 1 108 ? -5.260 -9.286 -11.030 1.00 72.94 108 PRO A N 1
ATOM 827 C CA . PRO A 1 108 ? -4.511 -10.410 -11.575 1.00 72.94 108 PRO A CA 1
ATOM 828 C C . PRO A 1 108 ? -3.086 -10.409 -11.019 1.00 72.94 108 PRO A C 1
ATOM 830 O O . PRO A 1 108 ? -2.455 -9.361 -10.906 1.00 72.94 108 PRO A O 1
ATOM 833 N N . THR A 1 109 ? -2.597 -11.592 -10.655 1.00 66.31 109 THR A N 1
ATOM 834 C CA . THR A 1 109 ? -1.240 -11.745 -10.141 1.00 66.31 109 THR A CA 1
ATOM 835 C C . THR A 1 109 ? -0.237 -11.445 -11.249 1.00 66.31 109 THR A C 1
ATOM 837 O O . THR A 1 109 ? -0.162 -12.178 -12.237 1.00 66.31 109 THR A O 1
ATOM 840 N N . GLU A 1 110 ? 0.545 -10.384 -11.081 1.00 66.25 110 GLU A N 1
ATOM 841 C CA . GLU A 1 110 ? 1.732 -10.135 -11.884 1.00 66.25 110 GLU A CA 1
ATOM 842 C C . GLU A 1 110 ? 2.888 -10.957 -11.307 1.00 66.25 110 GLU A C 1
ATOM 844 O O . GLU A 1 110 ? 3.132 -10.982 -10.099 1.00 66.25 110 GLU A O 1
ATOM 849 N N . GLN A 1 111 ? 3.592 -11.674 -12.178 1.00 61.41 111 GLN A N 1
ATOM 850 C CA . GLN A 1 111 ? 4.775 -12.438 -11.807 1.00 61.41 111 GLN A CA 1
ATOM 851 C C . GLN A 1 111 ? 6.017 -11.708 -12.313 1.00 61.41 111 GLN A C 1
ATOM 853 O O . GLN A 1 111 ? 6.025 -11.171 -13.424 1.00 61.41 111 GLN A O 1
ATOM 858 N N . TRP A 1 112 ? 7.069 -11.715 -11.495 1.00 54.72 112 TRP A N 1
ATOM 859 C CA . TRP A 1 112 ? 8.374 -11.170 -11.848 1.00 54.72 112 TRP A CA 1
ATOM 860 C C . TRP A 1 112 ? 8.843 -11.610 -13.245 1.00 54.72 112 TRP A C 1
ATOM 862 O O . TRP A 1 112 ? 8.831 -12.796 -13.589 1.00 54.72 112 TRP A O 1
ATOM 872 N N . GLY A 1 113 ? 9.280 -10.638 -14.048 1.00 56.97 113 GLY A N 1
ATOM 873 C CA . GLY A 1 113 ? 9.820 -10.836 -15.387 1.00 56.97 113 GLY A CA 1
ATOM 874 C C . GLY A 1 113 ? 10.901 -9.801 -15.696 1.00 56.97 113 GLY A C 1
ATOM 875 O O . GLY A 1 113 ? 10.858 -8.682 -15.197 1.00 56.97 113 GLY A O 1
ATOM 876 N N . LYS A 1 114 ? 11.860 -10.156 -16.562 1.00 52.34 114 LYS A N 1
ATOM 877 C CA . LYS A 1 114 ? 13.089 -9.382 -16.864 1.00 52.34 114 LYS A CA 1
ATOM 878 C C . LYS A 1 114 ? 12.861 -7.945 -17.386 1.00 52.34 114 LYS A C 1
ATOM 880 O O . LYS A 1 114 ? 13.812 -7.186 -17.519 1.00 52.34 114 LYS A O 1
ATOM 885 N N . TRP A 1 115 ? 11.622 -7.597 -17.723 1.00 58.59 115 TRP A N 1
ATOM 886 C CA . TRP A 1 115 ? 11.227 -6.307 -18.294 1.00 58.59 115 TRP A CA 1
ATOM 887 C C . TRP A 1 115 ? 9.985 -5.718 -17.621 1.00 58.59 115 TRP A C 1
ATOM 889 O O . TRP A 1 115 ? 9.396 -4.785 -18.163 1.00 58.59 115 TRP A O 1
ATOM 899 N N . SER A 1 116 ? 9.551 -6.278 -16.489 1.00 58.09 116 SER A N 1
ATOM 900 C CA . SER A 1 116 ? 8.370 -5.778 -15.792 1.00 58.09 116 SER A CA 1
ATOM 901 C C . SER A 1 116 ? 8.714 -4.440 -15.133 1.00 58.09 116 SER A C 1
ATOM 903 O O . SER A 1 116 ? 9.607 -4.407 -14.288 1.00 58.09 116 SER A O 1
ATOM 905 N N . PRO A 1 117 ? 8.019 -3.338 -15.472 1.00 64.56 117 PRO A N 1
ATOM 906 C CA . PRO A 1 117 ? 8.244 -2.043 -14.831 1.00 64.56 117 PRO A CA 1
ATOM 907 C C . PRO A 1 117 ? 8.059 -2.098 -13.312 1.00 64.56 117 PRO A C 1
ATOM 909 O O . PRO A 1 117 ? 8.627 -1.269 -12.612 1.00 64.56 117 PRO A O 1
ATOM 912 N N . SER A 1 118 ? 7.292 -3.072 -12.819 1.00 70.69 118 SER A N 1
ATOM 913 C CA . SER A 1 118 ? 6.975 -3.305 -11.411 1.00 70.69 118 SER A CA 1
ATOM 914 C C . SER A 1 118 ? 8.039 -4.106 -10.644 1.00 70.69 118 SER A C 1
ATOM 916 O O . SER A 1 118 ? 7.777 -4.451 -9.499 1.00 70.69 118 SER A O 1
ATOM 918 N N . ASP A 1 119 ? 9.200 -4.430 -11.235 1.00 68.31 119 ASP A N 1
ATOM 919 C CA . ASP A 1 119 ? 10.248 -5.264 -10.605 1.00 68.31 119 ASP A CA 1
ATOM 920 C C . ASP A 1 119 ? 10.625 -4.781 -9.194 1.00 68.31 119 ASP A C 1
ATOM 922 O O . ASP A 1 119 ? 10.652 -5.552 -8.237 1.00 68.31 119 ASP A O 1
ATOM 926 N N . ASP A 1 120 ? 10.776 -3.467 -9.036 1.00 70.06 120 ASP A N 1
ATOM 927 C CA . ASP A 1 120 ? 11.133 -2.830 -7.765 1.00 70.06 120 ASP A CA 1
ATOM 928 C C . ASP A 1 120 ? 10.088 -3.002 -6.649 1.00 70.06 120 ASP A C 1
ATOM 930 O O . ASP A 1 120 ? 10.390 -2.745 -5.481 1.00 70.06 120 ASP A O 1
ATOM 934 N N . LEU A 1 121 ? 8.866 -3.415 -6.999 1.00 74.44 121 LEU A N 1
ATOM 935 C CA . LEU A 1 121 ? 7.733 -3.598 -6.091 1.00 74.44 121 LEU A CA 1
ATOM 9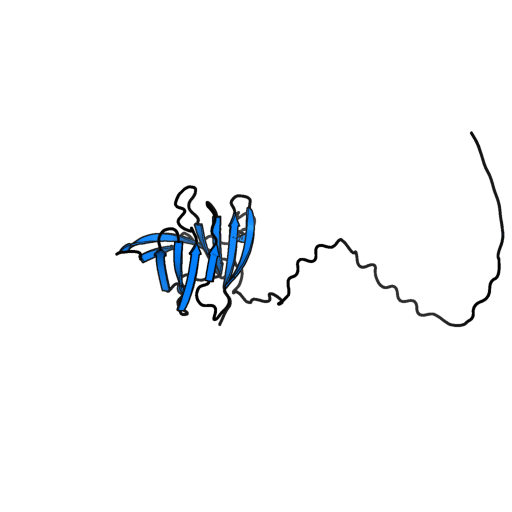36 C C . LEU A 1 121 ? 7.554 -5.059 -5.645 1.00 74.44 121 LEU A C 1
ATOM 938 O O . LEU A 1 121 ? 6.693 -5.331 -4.803 1.00 74.44 121 LEU A O 1
ATOM 942 N N . ILE A 1 122 ? 8.318 -6.007 -6.200 1.00 74.94 122 ILE A N 1
ATOM 943 C CA . ILE A 1 122 ? 8.136 -7.444 -5.958 1.00 74.94 122 ILE A CA 1
ATOM 944 C C . ILE A 1 122 ? 9.122 -7.951 -4.903 1.00 74.94 122 ILE A C 1
ATOM 946 O O . ILE A 1 122 ? 10.333 -7.982 -5.121 1.00 74.94 122 ILE A O 1
ATOM 950 N N . TYR A 1 123 ? 8.605 -8.447 -3.779 1.00 70.12 123 TYR A N 1
ATOM 951 C CA . TYR A 1 123 ? 9.415 -9.164 -2.795 1.00 70.12 123 TYR A CA 1
ATOM 952 C C . TYR A 1 123 ? 9.588 -10.638 -3.188 1.00 70.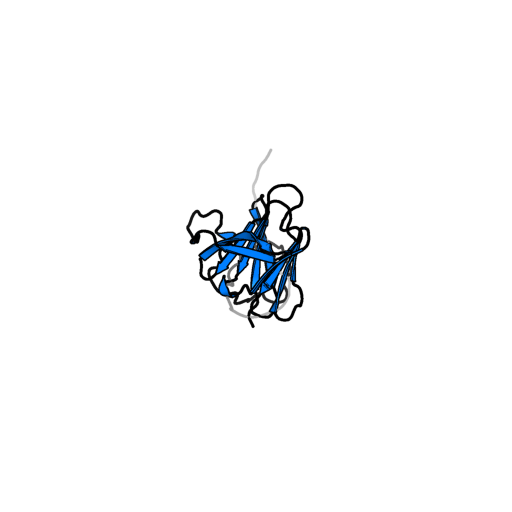12 123 TYR A C 1
ATOM 954 O O . TYR A 1 123 ? 8.618 -11.382 -3.332 1.00 70.12 123 TYR A O 1
ATOM 962 N N . LEU A 1 124 ? 10.842 -11.077 -3.349 1.00 70.50 124 LEU A N 1
ATOM 963 C CA . LEU A 1 124 ? 11.206 -12.461 -3.705 1.00 70.50 124 LEU A CA 1
ATOM 964 C C . LEU A 1 124 ? 11.222 -13.423 -2.502 1.00 70.50 124 LEU A C 1
ATOM 966 O O . LEU A 1 124 ? 11.330 -14.634 -2.678 1.00 70.50 124 LEU A O 1
ATOM 970 N N . GLY A 1 125 ? 11.125 -12.896 -1.283 1.00 57.50 125 GLY A N 1
ATOM 971 C CA . GLY A 1 125 ? 11.126 -13.662 -0.044 1.00 57.50 125 GLY A CA 1
ATOM 972 C C . GLY A 1 125 ? 10.377 -12.930 1.062 1.00 57.50 125 GLY A C 1
ATOM 973 O O . GLY A 1 125 ? 10.061 -11.745 0.943 1.00 57.50 125 GLY A O 1
ATOM 974 N N . ARG A 1 126 ? 10.091 -13.657 2.143 1.00 51.00 126 ARG A N 1
ATOM 975 C CA . ARG A 1 126 ? 9.606 -13.077 3.399 1.00 51.00 126 ARG A CA 1
ATOM 976 C C . ARG A 1 126 ? 10.580 -12.038 3.940 1.00 51.00 126 ARG A C 1
ATOM 978 O O . ARG A 1 126 ? 11.771 -12.102 3.638 1.00 51.00 126 ARG A O 1
ATOM 985 N N . SER A 1 127 ? 10.061 -11.124 4.745 1.00 50.94 127 SER A N 1
ATOM 986 C CA . SER A 1 127 ? 10.788 -10.044 5.405 1.00 50.94 127 SER A CA 1
ATOM 987 C C . SER A 1 127 ? 11.726 -10.605 6.487 1.00 50.94 127 SER A C 1
ATOM 989 O O . SER A 1 127 ? 11.531 -10.396 7.686 1.00 50.94 127 SER A O 1
ATOM 991 N N . ASP A 1 128 ? 12.766 -11.339 6.089 1.00 44.75 128 ASP A N 1
ATOM 992 C CA . ASP A 1 128 ? 13.899 -11.647 6.960 1.00 44.75 128 ASP A CA 1
ATOM 993 C C . ASP A 1 128 ? 14.774 -10.390 7.016 1.00 44.75 128 ASP A C 1
ATOM 995 O O . ASP A 1 128 ? 15.728 -10.203 6.258 1.00 44.75 128 ASP A O 1
ATOM 999 N N . ALA A 1 129 ? 14.346 -9.441 7.848 1.00 45.97 129 ALA A N 1
ATOM 1000 C CA . ALA A 1 129 ? 15.035 -8.180 8.028 1.00 45.97 129 ALA A CA 1
ATOM 1001 C C . ALA A 1 129 ? 16.421 -8.433 8.637 1.00 45.97 129 ALA A C 1
ATOM 1003 O O . ALA A 1 129 ? 16.583 -8.533 9.852 1.00 45.97 129 ALA A O 1
ATOM 1004 N N . ILE A 1 130 ? 17.446 -8.448 7.788 1.00 40.06 130 ILE A N 1
ATOM 1005 C CA . ILE A 1 130 ? 18.815 -8.118 8.182 1.00 40.06 130 ILE A CA 1
ATOM 1006 C C . ILE A 1 130 ? 19.094 -6.699 7.676 1.00 40.06 130 ILE A C 1
ATOM 1008 O O . ILE A 1 130 ? 19.864 -6.478 6.745 1.00 40.06 130 ILE A O 1
ATOM 1012 N N . MET A 1 131 ? 18.438 -5.714 8.295 1.00 40.84 131 MET A N 1
ATOM 1013 C CA . MET A 1 131 ? 18.923 -4.334 8.292 1.00 40.84 131 MET A CA 1
ATOM 1014 C C . MET A 1 131 ? 19.865 -4.199 9.499 1.00 40.84 131 MET A C 1
ATOM 1016 O O . MET A 1 131 ? 19.406 -4.351 10.635 1.00 40.84 131 MET A O 1
ATOM 1020 N N . PRO A 1 132 ? 21.172 -3.940 9.320 1.00 34.94 132 PRO A N 1
ATOM 1021 C CA . PRO A 1 132 ? 22.039 -3.663 10.455 1.00 34.94 132 PRO A CA 1
ATOM 1022 C C . PRO A 1 132 ? 21.596 -2.345 11.119 1.00 34.94 132 PRO A C 1
ATOM 1024 O O . PRO A 1 132 ? 21.389 -1.344 10.423 1.00 34.94 132 PRO A O 1
ATOM 1027 N N . PRO A 1 133 ? 21.446 -2.300 12.455 1.00 36.41 133 PRO A N 1
ATOM 1028 C CA . PRO A 1 133 ? 21.119 -1.067 13.154 1.00 36.41 133 PRO A CA 1
ATOM 1029 C C . PRO A 1 133 ? 22.322 -0.119 13.059 1.00 36.41 133 PRO A C 1
ATOM 1031 O O . PRO A 1 133 ? 23.340 -0.335 13.713 1.00 36.41 133 PRO A O 1
ATOM 1034 N N . GLY A 1 134 ? 22.220 0.913 12.214 1.00 45.25 134 GLY A N 1
ATOM 1035 C CA . GLY A 1 134 ? 23.260 1.943 12.078 1.00 45.25 134 GLY A CA 1
ATOM 1036 C C . GLY A 1 134 ? 23.570 2.428 10.659 1.00 45.25 134 GLY A C 1
ATOM 1037 O O . GLY A 1 134 ? 24.699 2.843 10.415 1.00 45.25 134 GLY A O 1
ATOM 1038 N N . GLY A 1 135 ? 22.614 2.384 9.724 1.00 39.19 135 GLY A N 1
ATOM 1039 C CA . GLY A 1 135 ? 22.784 2.872 8.350 1.00 39.19 135 GLY A CA 1
ATOM 1040 C C . GLY A 1 135 ? 22.958 4.392 8.252 1.00 39.19 135 GLY A C 1
ATOM 1041 O O . GLY A 1 135 ? 22.055 5.098 7.815 1.00 39.19 135 GLY A O 1
ATOM 1042 N N . ALA A 1 136 ? 24.127 4.897 8.643 1.00 37.47 136 ALA A N 1
ATOM 1043 C CA . ALA A 1 136 ? 24.631 6.164 8.148 1.00 37.47 136 ALA A CA 1
ATOM 1044 C C . ALA A 1 136 ? 25.023 5.970 6.678 1.00 37.47 136 ALA A C 1
ATOM 1046 O O . ALA A 1 136 ? 25.838 5.108 6.347 1.00 37.47 136 ALA A O 1
ATOM 1047 N N . ILE A 1 137 ? 24.436 6.780 5.801 1.00 49.31 137 ILE A N 1
ATOM 1048 C CA . ILE A 1 137 ? 24.901 6.970 4.431 1.00 49.31 137 ILE A CA 1
ATOM 1049 C C . ILE A 1 137 ? 26.344 7.497 4.461 1.00 49.31 137 ILE A C 1
ATOM 1051 O O . ILE A 1 137 ? 26.581 8.696 4.573 1.00 49.31 137 ILE A O 1
ATOM 1055 N N . THR A 1 138 ? 27.331 6.606 4.384 1.00 38.97 138 THR A N 1
ATOM 1056 C CA . THR A 1 138 ? 28.700 7.013 4.063 1.00 38.97 138 THR A CA 1
ATOM 1057 C C . THR A 1 138 ? 28.792 7.164 2.550 1.00 38.97 138 THR A C 1
ATOM 1059 O O . THR A 1 138 ? 29.057 6.219 1.816 1.00 38.97 138 THR A O 1
ATOM 1062 N N . GLY A 1 139 ? 28.502 8.371 2.065 1.00 48.78 139 GLY A N 1
ATOM 1063 C CA . GLY A 1 139 ? 29.087 8.812 0.806 1.00 48.78 139 GLY A CA 1
ATOM 1064 C C . GLY A 1 139 ? 30.603 8.875 0.991 1.00 48.78 139 GLY A C 1
ATOM 1065 O O . GLY A 1 139 ? 31.069 9.415 1.993 1.00 48.78 139 GLY A O 1
ATOM 1066 N N . GLY A 1 140 ? 31.357 8.284 0.071 1.00 39.09 140 GLY A N 1
ATOM 1067 C CA . GLY A 1 140 ? 32.815 8.313 0.124 1.00 39.09 140 GLY A CA 1
ATOM 1068 C C . GLY A 1 140 ? 33.446 7.230 -0.734 1.00 39.09 140 GLY A C 1
ATOM 1069 O O . GLY A 1 140 ? 33.801 6.181 -0.216 1.00 39.09 140 GLY A O 1
ATOM 1070 N N . ASP A 1 141 ? 33.501 7.533 -2.028 1.00 39.84 141 ASP A N 1
ATOM 1071 C CA . ASP A 1 141 ? 34.596 7.310 -2.975 1.00 39.84 141 ASP A CA 1
ATOM 1072 C C . ASP A 1 141 ? 35.238 5.920 -3.156 1.00 39.84 141 ASP A C 1
ATOM 1074 O O . ASP A 1 141 ? 35.614 5.194 -2.239 1.00 39.84 141 ASP A O 1
ATOM 1078 N N . ASP A 1 142 ? 35.407 5.616 -4.442 1.00 52.97 142 ASP A N 1
ATOM 1079 C CA . ASP A 1 142 ? 36.154 4.526 -5.056 1.00 52.97 142 ASP A CA 1
ATOM 1080 C C . ASP A 1 142 ? 37.566 4.308 -4.475 1.00 52.97 142 ASP A C 1
ATOM 1082 O O . ASP A 1 142 ? 38.566 4.784 -5.013 1.00 52.97 142 ASP A O 1
ATOM 1086 N N . GLU A 1 143 ? 37.689 3.492 -3.433 1.00 42.28 143 GLU A N 1
ATOM 1087 C CA . GLU A 1 143 ? 38.987 3.002 -2.958 1.00 42.28 143 GLU A CA 1
ATOM 1088 C C . GLU A 1 143 ? 39.181 1.547 -3.419 1.00 42.28 143 GLU A C 1
ATOM 1090 O O . GLU A 1 143 ? 38.790 0.573 -2.768 1.00 42.28 143 GLU A O 1
ATOM 1095 N N . VAL A 1 144 ? 39.790 1.390 -4.599 1.00 49.00 144 VAL A N 1
ATOM 1096 C CA . VAL A 1 144 ? 40.309 0.106 -5.084 1.00 49.00 144 VAL A CA 1
ATOM 1097 C C . VAL A 1 144 ? 41.354 -0.432 -4.105 1.00 49.00 144 VAL A C 1
ATOM 1099 O O . VAL A 1 144 ? 42.431 0.133 -3.921 1.00 49.00 144 VAL A O 1
ATOM 1102 N N . SER A 1 145 ? 41.034 -1.565 -3.484 1.00 45.81 145 SER A N 1
ATOM 1103 C CA . SER A 1 145 ? 41.904 -2.276 -2.550 1.00 45.81 145 SER A CA 1
ATOM 1104 C C . SER A 1 145 ? 43.144 -2.812 -3.281 1.00 45.81 145 SER A C 1
ATOM 1106 O O . SER A 1 145 ? 43.128 -3.892 -3.876 1.00 45.81 145 SER A O 1
ATOM 1108 N N . MET A 1 146 ? 44.232 -2.039 -3.273 1.00 57.97 146 MET A N 1
ATOM 1109 C CA . MET A 1 146 ? 45.532 -2.484 -3.771 1.00 57.97 146 MET A CA 1
ATOM 1110 C C . MET A 1 146 ? 46.129 -3.505 -2.804 1.00 57.97 146 MET A C 1
ATOM 1112 O O . MET A 1 146 ? 46.822 -3.171 -1.847 1.00 57.97 146 MET A O 1
ATOM 1116 N N . LEU A 1 147 ? 45.800 -4.765 -3.086 1.00 57.44 147 LEU A N 1
ATOM 1117 C CA . LEU A 1 147 ? 46.630 -5.956 -2.942 1.00 57.44 147 LEU A CA 1
ATOM 1118 C C . LEU A 1 147 ? 47.878 -5.773 -2.062 1.00 57.44 147 LEU A C 1
ATOM 1120 O O . LEU A 1 147 ? 48.943 -5.346 -2.510 1.00 57.44 147 LEU A O 1
ATOM 1124 N N . ALA A 1 148 ? 47.727 -6.200 -0.811 1.00 58.88 148 ALA A N 1
ATOM 1125 C CA . ALA A 1 148 ? 48.805 -6.484 0.116 1.00 58.88 148 ALA A CA 1
ATOM 1126 C C . ALA A 1 148 ? 49.858 -7.404 -0.531 1.00 58.88 148 ALA A C 1
ATOM 1128 O O . ALA A 1 148 ? 49.622 -8.596 -0.731 1.00 58.88 148 ALA A O 1
ATOM 1129 N N . ALA A 1 149 ? 51.036 -6.856 -0.827 1.00 53.00 149 ALA A N 1
ATOM 1130 C CA . ALA A 1 149 ? 52.228 -7.636 -1.131 1.00 53.00 149 ALA A CA 1
ATOM 1131 C C . ALA A 1 149 ? 53.036 -7.844 0.167 1.00 53.00 149 ALA A C 1
ATOM 1133 O O . ALA A 1 149 ? 53.518 -6.865 0.742 1.00 53.00 149 ALA A O 1
ATOM 1134 N N . PRO A 1 150 ? 53.207 -9.085 0.658 1.00 51.81 150 PRO A N 1
ATOM 1135 C CA . PRO A 1 150 ? 54.064 -9.372 1.797 1.00 51.81 150 PRO A CA 1
ATOM 1136 C C . PRO A 1 150 ? 55.492 -9.619 1.297 1.00 51.81 150 PRO A C 1
ATOM 1138 O O . PRO A 1 150 ? 55.715 -10.525 0.497 1.00 51.81 150 PRO A O 1
ATOM 1141 N N . LEU A 1 151 ? 56.482 -8.865 1.782 1.00 54.91 151 LEU A N 1
ATOM 1142 C CA . LEU A 1 151 ? 57.885 -9.254 1.586 1.00 54.91 151 LEU A CA 1
ATOM 1143 C C . LEU A 1 151 ? 58.773 -8.974 2.803 1.00 54.91 151 LEU A C 1
ATOM 1145 O O . LEU A 1 151 ? 59.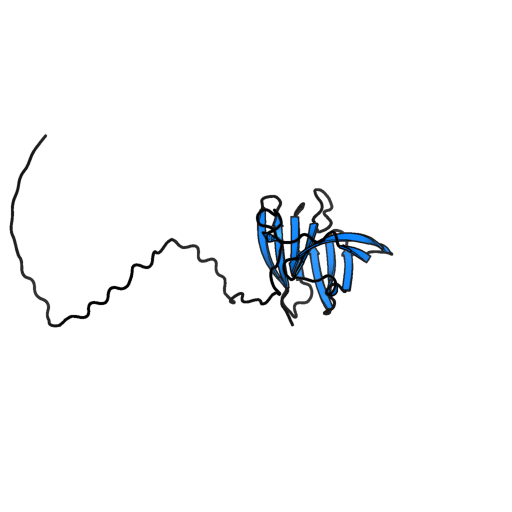775 -8.273 2.744 1.00 54.91 151 LEU A O 1
ATOM 1149 N N . LEU A 1 152 ? 58.419 -9.609 3.920 1.00 55.06 152 LEU A N 1
ATOM 1150 C CA . LEU A 1 152 ? 59.358 -9.950 4.995 1.00 55.06 152 LEU A CA 1
ATOM 1151 C C . LEU A 1 152 ? 60.738 -10.351 4.435 1.00 55.06 152 LEU A C 1
ATOM 1153 O O . LEU A 1 152 ? 60.845 -11.353 3.730 1.00 55.06 152 LEU A O 1
ATOM 1157 N N . GLY A 1 153 ? 61.791 -9.606 4.794 1.00 43.22 153 GLY A N 1
ATOM 1158 C CA . GLY A 1 153 ? 63.153 -9.933 4.365 1.00 43.22 153 GLY A CA 1
ATOM 1159 C C . GLY A 1 153 ? 64.284 -9.041 4.891 1.00 43.22 153 GLY A C 1
ATOM 1160 O O . GLY A 1 153 ? 65.008 -8.479 4.087 1.00 43.22 153 GLY A O 1
ATOM 1161 N N . GLY A 1 154 ? 64.473 -8.978 6.218 1.00 41.75 154 GLY A N 1
ATOM 1162 C CA . GLY A 1 154 ? 65.774 -8.711 6.874 1.00 41.75 154 GLY A CA 1
ATOM 1163 C C . GLY A 1 154 ? 66.211 -7.238 7.000 1.00 41.75 154 GLY A C 1
ATOM 1164 O O . GLY A 1 154 ? 66.362 -6.536 6.018 1.00 41.75 154 GLY A O 1
ATOM 1165 N N . MET A 1 155 ? 66.288 -6.673 8.207 1.00 43.12 155 MET A N 1
ATOM 1166 C CA . MET A 1 155 ? 67.377 -6.758 9.201 1.00 43.12 155 MET A CA 1
ATOM 1167 C C . MET A 1 155 ? 68.333 -5.546 9.106 1.00 43.12 155 MET A C 1
ATOM 1169 O O . MET A 1 155 ? 68.931 -5.293 8.071 1.00 43.12 155 MET A O 1
ATOM 1173 N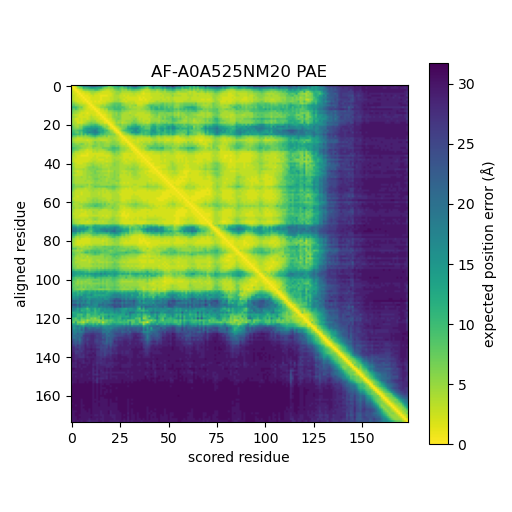 N . VAL A 1 156 ? 68.534 -4.896 10.260 1.00 46.56 156 VAL A N 1
ATOM 1174 C CA . VAL A 1 156 ? 69.651 -3.999 10.627 1.00 46.56 156 VAL A CA 1
ATOM 1175 C C . VAL A 1 156 ? 69.574 -2.529 10.184 1.00 46.56 156 VAL A C 1
ATOM 1177 O O . VAL A 1 156 ? 69.947 -2.160 9.083 1.00 46.56 156 VAL A O 1
ATOM 1180 N N . GLY A 1 157 ? 69.282 -1.679 11.173 1.00 39.41 157 GLY A N 1
ATOM 1181 C CA . GLY A 1 157 ? 70.275 -0.692 11.606 1.00 39.41 157 GLY A CA 1
ATOM 1182 C C . GLY A 1 157 ? 70.154 0.726 11.065 1.00 39.41 157 GLY A C 1
ATOM 1183 O O . GLY A 1 157 ? 70.471 0.984 9.917 1.00 39.41 157 GLY A O 1
ATOM 1184 N N . GLY A 1 158 ? 69.882 1.646 11.994 1.00 39.09 158 GLY A N 1
ATOM 1185 C CA . GLY A 1 158 ? 70.833 2.718 12.294 1.00 39.09 158 GLY A CA 1
ATOM 1186 C C . GLY A 1 158 ? 70.844 3.900 11.332 1.00 39.09 158 GLY A C 1
ATOM 1187 O O . GLY A 1 158 ? 71.124 3.771 10.149 1.00 39.09 158 GLY A O 1
ATOM 1188 N N . GLY A 1 159 ? 70.582 5.084 11.884 1.00 39.03 159 GLY A N 1
ATOM 1189 C CA . GLY A 1 159 ? 70.659 6.334 11.146 1.00 39.03 159 GLY A CA 1
ATOM 1190 C C . GLY A 1 159 ? 72.051 6.647 10.600 1.00 39.03 159 GLY A C 1
ATOM 1191 O O . GLY A 1 159 ? 73.043 6.010 10.938 1.00 39.03 159 GLY A O 1
ATOM 1192 N N . GLY A 1 160 ? 72.115 7.708 9.808 1.00 33.94 160 GLY A N 1
ATOM 1193 C CA . GLY A 1 160 ? 73.381 8.295 9.391 1.00 33.94 160 GLY A CA 1
ATOM 1194 C C . GLY A 1 160 ? 73.404 8.596 7.906 1.00 33.94 160 GLY A C 1
ATOM 1195 O O . GLY A 1 160 ? 73.241 7.718 7.069 1.00 33.94 160 GLY A O 1
ATOM 1196 N N . ALA A 1 161 ? 73.601 9.873 7.607 1.00 46.00 161 ALA A N 1
ATOM 1197 C CA . ALA A 1 161 ? 73.813 10.413 6.279 1.00 46.00 161 ALA A CA 1
ATOM 1198 C C . ALA A 1 161 ? 74.929 9.691 5.506 1.00 46.00 161 ALA A C 1
ATOM 1200 O O . ALA A 1 161 ? 75.989 9.441 6.069 1.00 46.00 161 ALA A O 1
ATOM 1201 N N . ALA A 1 162 ? 74.746 9.503 4.198 1.00 41.72 162 ALA A N 1
ATOM 1202 C CA . ALA A 1 162 ? 75.830 9.631 3.227 1.00 41.72 162 ALA A CA 1
ATOM 1203 C C . ALA A 1 162 ? 75.283 9.743 1.798 1.00 41.72 162 ALA A C 1
ATOM 1205 O O . ALA A 1 162 ? 74.590 8.876 1.279 1.00 41.72 162 ALA A O 1
ATOM 1206 N N . THR A 1 163 ? 75.653 10.865 1.199 1.00 42.69 163 THR A N 1
ATOM 1207 C CA . THR A 1 163 ? 75.821 11.163 -0.221 1.00 42.69 163 THR A CA 1
ATOM 1208 C C . THR A 1 163 ? 76.053 9.969 -1.154 1.00 42.69 163 THR A C 1
ATOM 1210 O O . THR A 1 163 ? 76.957 9.170 -0.921 1.00 42.69 163 THR A O 1
ATOM 1213 N N . VAL A 1 164 ? 75.413 10.000 -2.325 1.00 44.59 164 VAL A N 1
ATOM 1214 C CA . VAL A 1 164 ? 76.066 9.590 -3.577 1.00 44.59 164 VAL A CA 1
ATOM 1215 C C . VAL A 1 164 ? 75.641 10.532 -4.696 1.00 44.59 164 VAL A C 1
ATOM 1217 O O . VAL A 1 164 ? 74.475 10.623 -5.068 1.00 44.59 164 VAL A O 1
ATOM 1220 N N . ALA A 1 165 ? 76.626 11.289 -5.166 1.00 39.09 165 ALA A N 1
ATOM 1221 C CA . ALA A 1 165 ? 76.581 12.117 -6.353 1.00 39.09 165 ALA A CA 1
ATOM 1222 C C . ALA A 1 165 ? 76.858 11.275 -7.606 1.00 39.09 165 ALA A C 1
ATOM 1224 O O . ALA A 1 165 ? 77.652 10.339 -7.534 1.00 39.09 165 ALA A O 1
ATOM 1225 N N . ALA A 1 166 ? 76.257 11.689 -8.728 1.00 40.19 166 ALA A N 1
ATOM 1226 C CA . ALA A 1 166 ? 76.753 11.685 -10.118 1.00 40.19 166 ALA A CA 1
ATOM 1227 C C . ALA A 1 166 ? 75.598 11.376 -11.090 1.00 40.19 166 ALA A C 1
ATOM 1229 O O . ALA A 1 166 ? 74.776 10.522 -10.793 1.00 40.19 166 ALA A O 1
ATOM 1230 N N . ALA A 1 167 ? 75.479 11.915 -12.301 1.00 38.31 167 ALA A N 1
ATOM 1231 C CA . ALA A 1 167 ? 75.991 13.086 -13.012 1.00 38.31 167 ALA A CA 1
ATOM 1232 C C . ALA A 1 167 ? 75.403 12.993 -14.443 1.00 38.31 167 ALA A C 1
ATOM 1234 O O . ALA A 1 167 ? 75.178 11.887 -14.927 1.00 38.31 167 ALA A O 1
ATOM 1235 N N . ALA A 1 168 ? 75.312 14.148 -15.117 1.00 42.25 168 ALA A N 1
ATOM 1236 C CA . ALA A 1 168 ? 75.213 14.357 -16.574 1.00 42.25 168 ALA A CA 1
ATOM 1237 C C . ALA A 1 168 ? 73.849 14.131 -17.260 1.00 42.25 168 ALA A C 1
ATOM 1239 O O . ALA A 1 168 ? 73.121 13.214 -16.916 1.00 42.25 168 ALA A O 1
ATOM 1240 N N . ALA A 1 169 ? 73.457 14.833 -18.328 1.00 42.16 169 ALA A N 1
ATOM 1241 C CA . ALA A 1 169 ? 73.726 16.140 -18.957 1.00 42.16 169 ALA A CA 1
ATOM 1242 C C . ALA A 1 169 ? 72.937 16.122 -20.298 1.00 42.16 169 ALA A C 1
ATOM 1244 O O . ALA A 1 169 ? 72.665 15.038 -20.805 1.00 42.16 169 ALA A O 1
ATOM 1245 N N . VAL A 1 170 ? 72.727 17.299 -20.919 1.00 44.28 170 VAL A N 1
ATOM 1246 C CA . VAL A 1 170 ? 72.272 17.542 -22.322 1.00 44.28 170 VAL A CA 1
ATOM 1247 C C . VAL A 1 170 ? 70.741 17.503 -22.529 1.00 44.28 170 VAL A C 1
ATOM 1249 O O . VAL A 1 170 ? 70.106 16.527 -22.167 1.00 44.28 170 VAL A O 1
ATOM 1252 N N . GLY A 1 171 ? 70.055 18.491 -23.128 1.00 38.41 171 GLY A N 1
ATOM 1253 C CA . GLY A 1 171 ? 70.442 19.769 -23.753 1.00 38.41 171 GLY A CA 1
ATOM 1254 C C . GLY A 1 171 ? 69.292 20.371 -24.612 1.00 38.41 171 GLY A C 1
ATOM 1255 O O . GLY A 1 171 ? 68.451 19.613 -25.080 1.00 38.41 171 GLY A O 1
ATOM 1256 N N . GLY A 1 172 ? 69.319 21.701 -24.852 1.00 40.06 172 GLY A N 1
ATOM 1257 C CA . GLY A 1 172 ? 68.631 22.463 -25.938 1.00 40.06 172 GLY A CA 1
ATOM 1258 C C . GLY A 1 172 ? 67.199 22.947 -25.636 1.00 40.06 172 GLY A C 1
ATOM 1259 O O . GLY A 1 172 ? 66.372 22.125 -25.280 1.00 40.06 172 GLY A O 1
ATOM 1260 N N . GLY A 1 173 ? 66.822 24.241 -25.660 1.00 38.47 173 GLY A N 1
ATOM 1261 C CA . GLY A 1 173 ? 66.986 25.290 -26.698 1.00 38.47 173 GLY A CA 1
ATOM 1262 C C . GLY A 1 173 ? 65.764 25.223 -27.643 1.00 38.47 173 GLY A C 1
ATOM 1263 O O . GLY A 1 173 ? 65.543 24.154 -28.195 1.00 38.47 173 GLY A O 1
ATOM 1264 N N . CYS A 1 174 ? 64.882 26.213 -27.842 1.00 35.66 174 CYS A N 1
ATOM 1265 C CA . CYS A 1 174 ? 64.924 27.682 -27.796 1.00 35.66 174 CYS A CA 1
ATOM 1266 C C . CYS A 1 174 ? 63.675 28.280 -27.123 1.00 35.66 174 CYS A C 1
ATOM 1268 O O . CYS A 1 174 ? 62.662 27.555 -27.013 1.00 35.66 174 CYS A O 1
#

Mean predicted aligned error: 16.4 Å

Nearest PDB structures (foldseek):
  3a6z-assembly1_A  TM=4.405E-01  e=4.875E-01  Pseudomonas sp. MIS38
  6xb3-assembly6_K  TM=2.178E-01  e=2.356E-01  Autographa californica nucleopolyhedrovirus
  3gyx-assembly6_L  TM=1.827E-01  e=7.556E+00  Megalodesulfovibrio gigas